Protein AF-A0A529HEY3-F1 (afdb_monomer)

Secondary structure (DSSP, 8-state):
--HHHHHHHHHHHHHHHHHHHHHHS---TT----S---PPP-

Radius of gyration: 13.51 Å; Cα contacts (8 Å, |Δi|>4): 2; chains: 1; bounding box: 28×19×35 Å

Sequence (42 aa):
AGDDRLADGFIKAVESVGAVLAEHFPVTAGDANELDDHLVEI

Mean predicted aligned error: 4.88 Å

Foldseek 3Di:
DCVVVVVVVVVVVCVVVVVVCCVVPPDDPPDDDPDDPDDDDD

Structure (mmCIF, N/CA/C/O backbone):
data_AF-A0A529HEY3-F1
#
_entry.id   AF-A0A529HEY3-F1
#
loop_
_atom_site.group_PDB
_atom_site.id
_atom_site.type_symbol
_atom_site.label_atom_id
_atom_site.label_alt_id
_atom_site.label_comp_id
_atom_site.label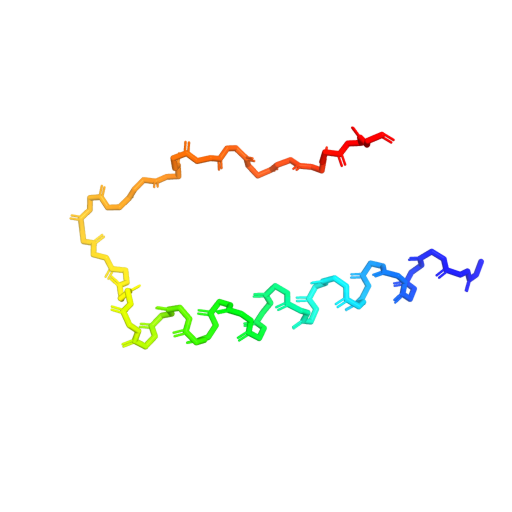_asym_id
_atom_site.label_entity_id
_atom_site.label_seq_id
_atom_site.pdbx_PDB_ins_code
_atom_site.Cartn_x
_atom_site.Cartn_y
_atom_site.Cartn_z
_atom_site.occupancy
_atom_site.B_iso_or_equiv
_atom_site.auth_seq_id
_atom_site.auth_comp_id
_atom_site.auth_asym_id
_atom_site.auth_atom_id
_atom_site.pdbx_PDB_model_num
ATOM 1 N N . ALA A 1 1 ? 15.554 -3.593 -21.361 1.00 56.16 1 ALA A N 1
ATOM 2 C CA . ALA A 1 1 ? 15.221 -4.903 -20.752 1.00 56.16 1 ALA A CA 1
ATOM 3 C C . ALA A 1 1 ? 15.710 -5.048 -19.295 1.00 56.16 1 ALA A C 1
ATOM 5 O O . ALA A 1 1 ? 15.627 -6.142 -18.749 1.00 56.16 1 ALA A O 1
ATOM 6 N N . GLY A 1 2 ? 16.238 -3.992 -18.652 1.00 60.91 2 GLY A N 1
ATOM 7 C CA . GLY A 1 2 ? 16.655 -4.018 -17.239 1.00 60.91 2 GLY A CA 1
ATOM 8 C C . GLY A 1 2 ? 15.651 -3.365 -16.285 1.00 60.91 2 GLY A C 1
ATOM 9 O O . GLY A 1 2 ? 15.518 -3.833 -15.159 1.00 60.91 2 GLY A O 1
ATOM 10 N N . ASP A 1 3 ? 14.932 -2.352 -16.765 1.00 62.06 3 ASP A N 1
ATOM 11 C CA . ASP A 1 3 ? 14.138 -1.432 -15.938 1.00 62.06 3 ASP A CA 1
ATOM 12 C C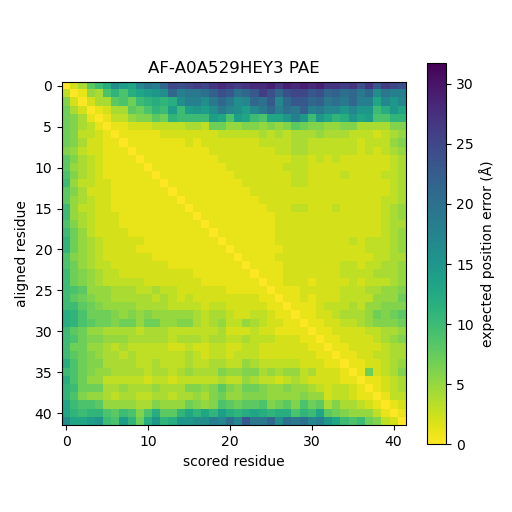 . ASP A 1 3 ? 12.935 -2.102 -15.266 1.00 62.06 3 ASP A C 1
ATOM 14 O O . ASP A 1 3 ? 12.717 -1.898 -14.074 1.00 62.06 3 ASP A O 1
ATOM 18 N N . ASP A 1 4 ? 12.242 -3.002 -15.972 1.00 69.25 4 ASP A N 1
ATOM 19 C CA . ASP A 1 4 ? 11.101 -3.746 -15.415 1.00 69.25 4 ASP A CA 1
ATOM 20 C C . ASP A 1 4 ? 11.499 -4.556 -14.167 1.00 69.25 4 ASP A C 1
ATOM 22 O O . ASP A 1 4 ? 10.774 -4.598 -13.178 1.00 69.25 4 ASP A O 1
ATOM 26 N N . ARG A 1 5 ? 12.718 -5.120 -14.148 1.00 79.56 5 ARG A N 1
ATOM 27 C CA . ARG A 1 5 ? 13.207 -5.917 -13.008 1.00 79.56 5 ARG A CA 1
ATOM 28 C C . ARG A 1 5 ? 13.571 -5.070 -11.790 1.00 79.56 5 ARG A C 1
ATOM 30 O O . ARG A 1 5 ? 13.551 -5.587 -10.675 1.00 79.56 5 ARG A O 1
ATOM 37 N N . LEU A 1 6 ? 13.960 -3.810 -11.994 1.00 86.00 6 LEU A N 1
ATOM 38 C CA . LEU A 1 6 ? 14.258 -2.894 -10.892 1.00 86.00 6 LEU A CA 1
ATOM 39 C C . LEU A 1 6 ? 12.964 -2.453 -10.211 1.00 86.00 6 LEU A C 1
ATOM 41 O O . LEU A 1 6 ? 12.871 -2.540 -8.987 1.00 86.00 6 LEU A O 1
ATOM 45 N N . ALA A 1 7 ? 11.957 -2.065 -11.000 1.00 90.56 7 ALA A N 1
ATOM 46 C CA . ALA A 1 7 ? 10.634 -1.727 -10.487 1.00 90.56 7 ALA A CA 1
ATOM 47 C C . ALA A 1 7 ? 10.022 -2.900 -9.700 1.00 90.56 7 ALA A C 1
ATOM 49 O O . ALA A 1 7 ? 9.594 -2.716 -8.562 1.00 90.56 7 AL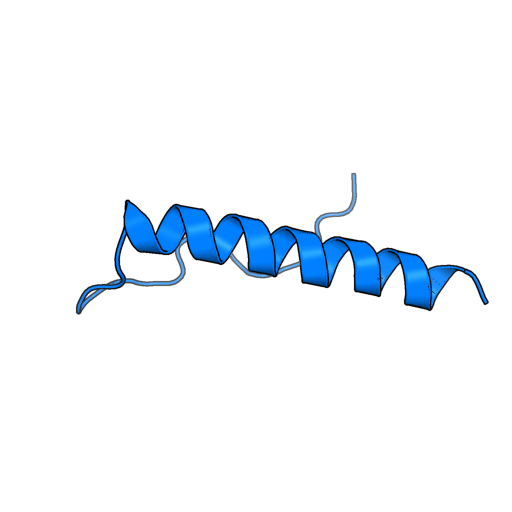A A O 1
ATOM 50 N N . ASP A 1 8 ? 10.093 -4.121 -10.241 1.00 92.81 8 ASP A N 1
ATOM 51 C CA . ASP A 1 8 ? 9.630 -5.336 -9.556 1.00 92.81 8 ASP A CA 1
ATOM 52 C C . ASP A 1 8 ? 10.310 -5.553 -8.195 1.00 92.81 8 ASP A C 1
ATOM 54 O O . ASP A 1 8 ? 9.683 -6.019 -7.241 1.00 92.81 8 ASP A O 1
ATOM 58 N N . GLY A 1 9 ? 11.606 -5.242 -8.098 1.00 93.44 9 GLY A N 1
ATOM 59 C CA . GLY A 1 9 ? 12.363 -5.347 -6.853 1.00 93.44 9 GLY A CA 1
ATOM 60 C C . GLY A 1 9 ? 11.850 -4.382 -5.785 1.00 93.44 9 GLY A C 1
ATOM 61 O O . GLY A 1 9 ? 11.627 -4.793 -4.645 1.00 93.44 9 GLY A O 1
ATOM 62 N N . PHE A 1 10 ? 11.609 -3.124 -6.162 1.00 94.06 10 PHE A N 1
ATOM 63 C CA . PHE A 1 10 ? 11.057 -2.117 -5.255 1.00 94.06 10 PHE A CA 1
ATOM 64 C C . PHE A 1 10 ? 9.632 -2.448 -4.819 1.00 94.06 10 PHE A C 1
ATOM 66 O O . PHE A 1 10 ? 9.342 -2.367 -3.629 1.00 94.06 10 PHE A O 1
ATOM 73 N N . ILE A 1 11 ? 8.774 -2.897 -5.740 1.00 95.19 11 ILE A N 1
ATOM 74 C CA . ILE A 1 11 ? 7.399 -3.304 -5.420 1.00 95.19 11 ILE A CA 1
ATOM 75 C C . ILE A 1 11 ? 7.401 -4.390 -4.335 1.00 95.19 11 ILE A C 1
ATOM 77 O O . ILE A 1 11 ? 6.740 -4.241 -3.309 1.00 95.19 11 ILE A O 1
ATOM 81 N N . LYS A 1 12 ? 8.214 -5.442 -4.507 1.00 96.81 12 LYS A N 1
ATOM 82 C CA . LYS A 1 12 ? 8.327 -6.533 -3.521 1.00 96.81 12 LYS A CA 1
ATOM 83 C C . LYS A 1 12 ? 8.879 -6.068 -2.177 1.00 96.81 12 LYS A C 1
ATOM 85 O O . LYS A 1 12 ? 8.474 -6.579 -1.132 1.00 96.81 12 LYS A O 1
ATOM 90 N N . ALA A 1 13 ? 9.825 -5.132 -2.193 1.00 96.50 13 ALA A N 1
ATOM 91 C CA . ALA A 1 13 ? 10.395 -4.579 -0.972 1.00 96.50 13 ALA A CA 1
ATOM 92 C C . ALA A 1 13 ? 9.351 -3.765 -0.192 1.00 96.50 13 ALA A C 1
ATOM 94 O O . ALA A 1 13 ? 9.181 -3.998 1.004 1.00 96.50 13 ALA A O 1
ATOM 95 N N . VAL A 1 14 ? 8.620 -2.872 -0.869 1.00 96.75 14 VAL A N 1
ATOM 96 C CA . VAL A 1 14 ? 7.538 -2.074 -0.269 1.00 96.75 14 VAL A CA 1
ATOM 97 C C . VAL A 1 14 ? 6.451 -2.981 0.308 1.00 96.75 14 VAL A C 1
ATOM 99 O O . VAL A 1 14 ? 6.048 -2.782 1.450 1.00 96.75 14 VAL A O 1
ATOM 102 N N . GLU A 1 15 ? 6.042 -4.023 -0.422 1.00 98.06 15 GLU A N 1
ATOM 103 C CA . GLU A 1 15 ? 5.073 -5.018 0.059 1.00 98.06 15 GLU A CA 1
ATOM 104 C C . GLU A 1 15 ? 5.556 -5.719 1.340 1.00 98.06 15 GLU A C 1
ATOM 106 O O . GLU A 1 15 ? 4.832 -5.787 2.335 1.00 98.06 15 GLU A O 1
ATOM 111 N N . SER A 1 16 ? 6.807 -6.190 1.345 1.00 98.31 16 SER A N 1
ATOM 112 C CA . SER A 1 16 ? 7.385 -6.904 2.491 1.00 98.31 16 SER A CA 1
ATOM 113 C C . SER A 1 16 ? 7.495 -6.013 3.731 1.00 98.31 16 SER A C 1
ATOM 115 O O . SER A 1 16 ? 7.185 -6.445 4.840 1.00 98.31 16 SER A O 1
ATOM 117 N N . VAL A 1 17 ? 7.923 -4.760 3.554 1.00 98.19 17 VAL A N 1
ATOM 118 C CA . VAL A 1 17 ? 8.021 -3.785 4.649 1.00 98.19 17 VAL A CA 1
ATOM 119 C C . VAL A 1 17 ? 6.633 -3.408 5.159 1.00 98.19 17 VAL A C 1
ATOM 121 O O . VAL A 1 17 ? 6.426 -3.369 6.370 1.00 98.19 17 VAL A O 1
ATOM 124 N N . GLY A 1 18 ? 5.672 -3.192 4.259 1.00 97.44 18 GLY A N 1
ATOM 125 C CA . GLY A 1 18 ? 4.289 -2.879 4.611 1.00 97.44 18 GLY A CA 1
ATOM 126 C C . GLY A 1 18 ? 3.644 -3.956 5.484 1.00 97.44 18 GLY A C 1
ATOM 127 O O . GLY A 1 18 ? 2.976 -3.621 6.459 1.00 97.44 18 GLY A O 1
ATOM 128 N N . ALA A 1 19 ? 3.903 -5.238 5.203 1.00 98.06 19 ALA A N 1
ATOM 129 C CA . ALA A 1 19 ? 3.409 -6.342 6.027 1.00 98.06 19 ALA A CA 1
ATOM 130 C C . ALA A 1 19 ? 3.930 -6.271 7.474 1.00 98.06 19 ALA A C 1
ATOM 132 O O . ALA A 1 19 ? 3.142 -6.356 8.413 1.00 98.06 19 ALA A O 1
ATOM 133 N N . VAL A 1 20 ? 5.236 -6.041 7.659 1.00 98.31 20 VAL A N 1
ATOM 134 C CA . VAL A 1 20 ? 5.842 -5.891 8.995 1.00 98.31 20 VAL A CA 1
ATOM 135 C C . VAL A 1 20 ? 5.306 -4.649 9.707 1.00 98.31 20 VAL A C 1
ATOM 137 O O . VAL A 1 20 ? 5.008 -4.691 10.899 1.00 98.31 20 VAL A O 1
ATOM 140 N N . LEU A 1 21 ? 5.161 -3.533 8.987 1.00 97.81 21 LEU A N 1
ATOM 141 C CA . LEU A 1 21 ? 4.609 -2.309 9.558 1.00 97.81 21 LEU A CA 1
ATOM 142 C C . LEU A 1 21 ? 3.168 -2.512 10.021 1.00 97.81 21 LEU A C 1
ATOM 144 O O . LEU A 1 21 ? 2.851 -2.089 11.122 1.00 97.81 21 LEU A O 1
ATOM 148 N N . ALA A 1 22 ? 2.328 -3.205 9.252 1.00 97.44 22 ALA A N 1
ATOM 149 C CA . ALA A 1 22 ? 0.931 -3.442 9.607 1.00 97.44 22 ALA A CA 1
ATOM 150 C C . ALA A 1 22 ? 0.755 -4.274 10.893 1.00 97.44 22 ALA A C 1
ATOM 152 O O . ALA A 1 22 ? -0.238 -4.100 11.598 1.00 97.44 22 ALA A O 1
ATOM 153 N N . GLU A 1 23 ? 1.710 -5.150 11.228 1.00 97.94 23 GLU A N 1
ATOM 154 C CA . GLU A 1 23 ? 1.695 -5.898 12.494 1.00 97.94 23 GLU A CA 1
ATOM 155 C C . GLU A 1 23 ? 1.900 -4.989 13.717 1.00 97.94 23 GLU A C 1
ATOM 157 O O . GLU A 1 23 ? 1.339 -5.242 14.785 1.00 97.94 23 GLU A O 1
ATOM 162 N N . HIS A 1 24 ? 2.690 -3.923 13.570 1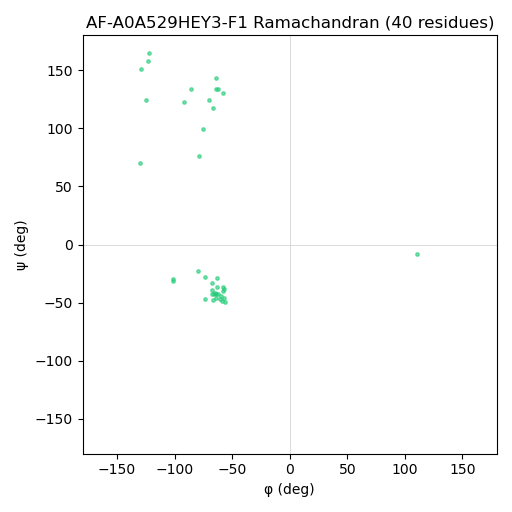.00 97.75 24 HIS A N 1
ATOM 163 C CA . HIS A 1 24 ? 3.051 -3.012 14.661 1.00 97.75 24 HIS A CA 1
ATOM 164 C C . HIS A 1 24 ? 2.247 -1.702 14.663 1.00 97.75 24 HIS A C 1
ATOM 166 O O . HIS A 1 24 ? 2.002 -1.128 15.724 1.00 97.75 24 HIS A O 1
ATOM 172 N N . PHE A 1 25 ? 1.826 -1.255 13.483 1.00 96.38 25 PHE A N 1
ATOM 173 C CA . PHE A 1 25 ? 1.101 -0.024 13.187 1.00 96.38 25 PHE A CA 1
ATOM 174 C C . PHE A 1 25 ? -0.115 -0.367 12.312 1.00 96.38 25 PHE A C 1
ATOM 176 O O . PHE A 1 25 ? -0.123 -0.094 11.110 1.00 96.38 25 PHE A O 1
ATOM 183 N N . PRO A 1 26 ? -1.130 -1.038 12.879 1.00 96.12 26 PRO A N 1
ATOM 184 C CA . PRO A 1 26 ? -2.331 -1.372 12.129 1.00 96.12 26 PRO A CA 1
ATOM 185 C C . PRO A 1 26 ? -3.063 -0.096 11.711 1.00 96.12 26 PRO A C 1
ATOM 187 O O . PRO A 1 26 ? -3.140 0.854 12.488 1.00 96.12 26 PRO A O 1
ATOM 190 N N . VAL A 1 27 ? -3.647 -0.108 10.511 1.00 95.44 27 VAL A N 1
ATOM 191 C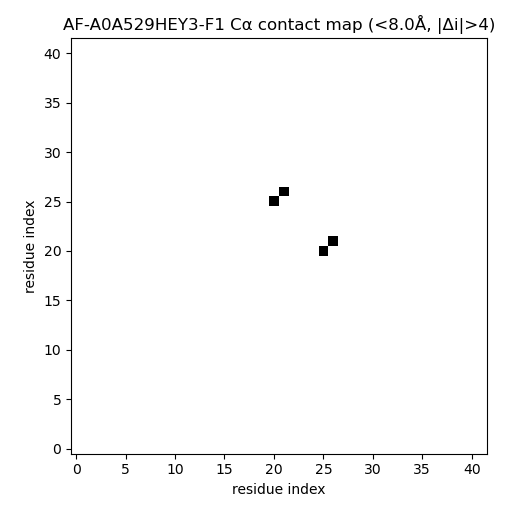 CA . VAL A 1 27 ? -4.425 1.029 10.007 1.00 95.44 27 VAL A CA 1
ATOM 192 C C . VAL A 1 27 ? -5.635 1.291 10.906 1.00 95.44 27 VAL A C 1
ATOM 194 O O . VAL A 1 27 ? -6.386 0.370 11.245 1.00 95.44 27 VAL A O 1
ATOM 197 N N . THR A 1 28 ? -5.857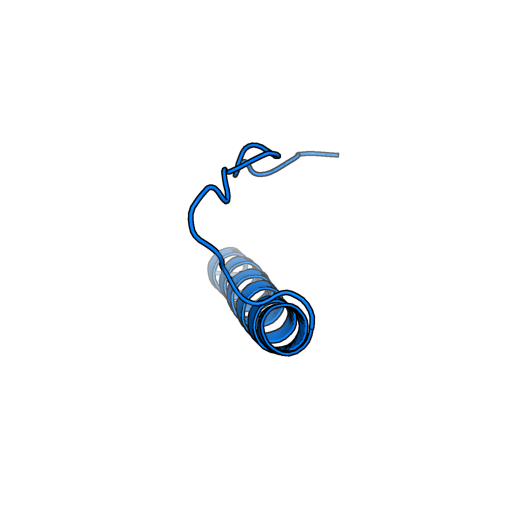 2.553 11.256 1.00 96.44 28 THR A N 1
ATOM 198 C CA . THR A 1 28 ? -6.975 3.013 12.076 1.00 96.44 28 THR A CA 1
ATOM 199 C C . THR A 1 28 ? -7.836 4.055 11.368 1.00 96.44 28 THR A C 1
ATOM 201 O O . THR A 1 28 ? -7.483 4.633 10.338 1.00 96.44 28 THR A O 1
ATOM 204 N N . ALA A 1 29 ? -9.034 4.283 11.909 1.00 96.38 29 ALA A N 1
ATOM 205 C CA . ALA A 1 29 ? -9.908 5.332 11.409 1.00 96.38 29 ALA A CA 1
ATOM 206 C C . ALA A 1 29 ? -9.281 6.708 11.676 1.00 96.38 29 ALA A C 1
ATOM 208 O O . ALA A 1 29 ? -9.136 7.108 12.829 1.00 96.38 29 ALA A O 1
ATOM 209 N N . GLY A 1 30 ? -8.978 7.441 10.606 1.00 94.75 30 GLY A N 1
ATOM 210 C CA . GLY A 1 30 ? -8.348 8.761 10.678 1.00 94.75 30 GLY A CA 1
ATOM 211 C C . GLY A 1 30 ? -6.911 8.788 10.171 1.00 94.75 30 GLY A C 1
ATOM 212 O O . GLY A 1 30 ? -6.380 9.883 9.999 1.00 94.75 30 GLY A O 1
ATOM 213 N N . ASP A 1 31 ? -6.323 7.627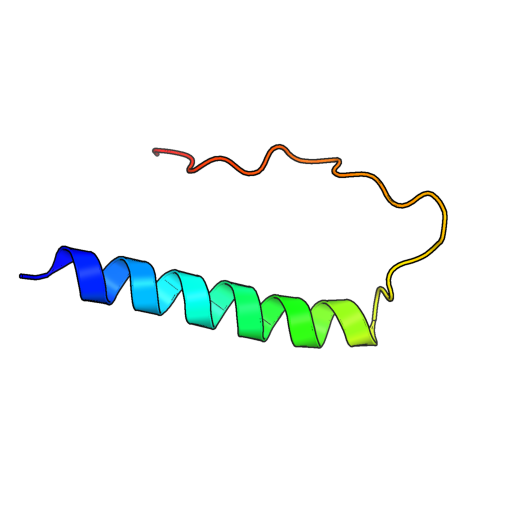 9.873 1.00 95.56 31 ASP A N 1
ATOM 214 C CA . ASP A 1 31 ? -5.037 7.565 9.189 1.00 95.56 31 ASP A CA 1
ATOM 215 C C . ASP A 1 31 ? -5.134 8.292 7.845 1.00 95.56 31 ASP A C 1
ATOM 217 O O . ASP A 1 31 ? -6.063 8.086 7.054 1.00 95.56 31 ASP A O 1
ATOM 221 N N . ALA A 1 32 ? -4.168 9.169 7.605 1.00 95.75 32 ALA A N 1
ATOM 222 C CA . ALA A 1 32 ? -4.058 9.959 6.395 1.00 95.75 32 ALA A CA 1
ATOM 223 C C . ALA A 1 32 ? -2.705 9.693 5.744 1.00 95.75 32 ALA A C 1
ATOM 225 O O . ALA A 1 32 ? -1.753 9.285 6.409 1.00 95.75 32 ALA A O 1
ATOM 226 N N . ASN A 1 33 ? -2.610 9.952 4.442 1.00 95.25 33 ASN A N 1
ATOM 227 C CA . ASN A 1 33 ? -1.314 9.910 3.791 1.00 95.25 33 ASN A CA 1
ATOM 228 C C . ASN A 1 33 ? -0.505 11.163 4.161 1.00 95.25 33 ASN A C 1
ATOM 230 O O . ASN A 1 33 ? -0.755 12.245 3.631 1.00 95.25 33 ASN A O 1
ATOM 234 N N . GLU A 1 34 ? 0.414 11.029 5.118 1.00 94.62 34 GLU A N 1
ATOM 235 C CA . GLU A 1 34 ? 1.225 12.141 5.632 1.00 94.62 34 GLU A CA 1
ATOM 236 C C . GLU A 1 34 ? 2.409 12.495 4.720 1.00 94.62 34 GLU A C 1
ATOM 238 O O . GLU A 1 34 ? 2.916 13.617 4.770 1.00 94.62 34 GLU A O 1
ATOM 243 N N . LEU A 1 35 ? 2.847 11.549 3.884 1.00 91.88 35 LEU A N 1
ATOM 244 C CA . LEU A 1 35 ? 3.977 11.688 2.971 1.00 91.88 35 LEU A CA 1
ATOM 245 C C . LEU A 1 35 ? 3.506 11.363 1.557 1.00 91.88 35 LEU A C 1
ATOM 247 O O . LEU A 1 35 ? 2.961 10.297 1.317 1.00 91.88 35 LEU A O 1
ATOM 251 N N . ASP A 1 36 ? 3.708 12.280 0.617 1.00 92.94 36 ASP A N 1
ATOM 252 C CA . ASP A 1 36 ? 3.221 12.091 -0.749 1.00 92.94 36 ASP A CA 1
ATOM 253 C C . ASP A 1 36 ? 3.888 10.892 -1.444 1.00 92.94 36 ASP A 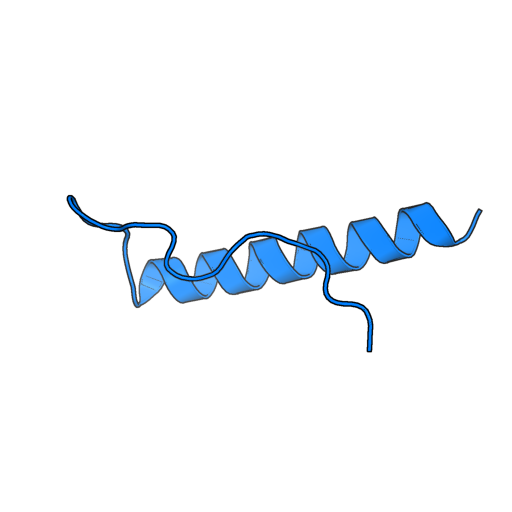C 1
ATOM 255 O O . ASP A 1 36 ? 5.115 10.765 -1.435 1.00 92.94 36 ASP A O 1
ATOM 259 N N . ASP A 1 37 ? 3.079 10.053 -2.094 1.00 92.44 37 ASP A N 1
ATOM 260 C CA . ASP A 1 37 ? 3.533 8.851 -2.797 1.00 92.44 37 ASP A CA 1
ATOM 261 C C . ASP A 1 37 ? 4.121 9.220 -4.166 1.00 92.44 37 ASP A C 1
ATOM 263 O O . ASP A 1 37 ? 3.500 9.032 -5.216 1.00 92.44 37 ASP A O 1
ATOM 267 N N . HIS A 1 38 ? 5.344 9.747 -4.168 1.00 90.94 38 HIS A N 1
ATOM 268 C CA . HIS A 1 38 ? 6.088 10.044 -5.389 1.00 90.94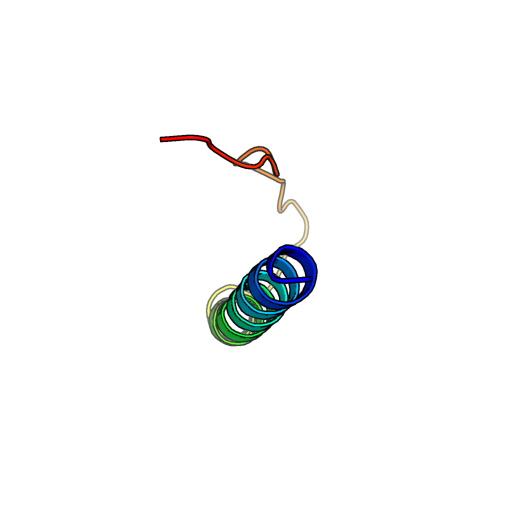 38 HIS A CA 1
ATOM 269 C C . HIS A 1 38 ? 7.494 9.450 -5.356 1.00 90.94 38 HIS A C 1
ATOM 271 O O . HIS A 1 38 ? 8.122 9.284 -4.310 1.00 90.94 38 HIS A O 1
ATOM 277 N N . LEU A 1 39 ? 8.008 9.130 -6.543 1.00 88.94 39 LEU A N 1
ATOM 278 C CA . LEU A 1 39 ? 9.401 8.737 -6.693 1.00 88.94 39 LEU A CA 1
ATOM 279 C C . LEU A 1 39 ? 10.288 9.961 -6.467 1.00 88.94 39 LEU A C 1
ATOM 281 O O . LEU A 1 39 ? 10.142 10.975 -7.148 1.00 88.94 39 LEU A O 1
ATOM 285 N N . VAL A 1 40 ? 11.216 9.844 -5.523 1.00 85.94 40 VAL A N 1
ATOM 286 C CA . VAL A 1 40 ? 12.233 10.865 -5.270 1.00 85.94 40 VAL A CA 1
ATOM 287 C C . VAL A 1 40 ? 13.477 10.529 -6.091 1.00 85.94 40 VAL A C 1
ATOM 289 O O . VAL A 1 40 ? 14.047 9.448 -5.938 1.00 85.94 40 VAL A O 1
ATOM 292 N N . GLU A 1 41 ? 13.905 11.453 -6.950 1.00 81.31 41 GLU A N 1
ATOM 293 C CA . GLU A 1 41 ? 15.220 11.403 -7.600 1.00 81.31 41 GLU A CA 1
ATOM 294 C C . GLU A 1 41 ? 16.268 12.058 -6.683 1.00 81.31 41 GLU A C 1
ATOM 296 O O . GLU A 1 41 ? 16.022 13.130 -6.126 1.00 81.31 41 GLU A O 1
ATOM 301 N N . ILE A 1 42 ? 17.420 11.400 -6.506 1.00 68.88 42 ILE A N 1
ATOM 302 C CA . ILE A 1 42 ? 18.563 11.874 -5.700 1.00 68.88 42 ILE A CA 1
ATOM 303 C C . ILE A 1 42 ? 19.703 12.302 -6.620 1.00 68.88 42 ILE A C 1
ATOM 305 O O . ILE A 1 42 ? 19.997 11.536 -7.567 1.00 68.88 42 ILE A O 1
#

Solvent-accessible surface area (backbone atoms only — not comparable to full-atom values): 2898 Å² total; per-residue (Å²): 140,61,65,71,62,54,55,52,52,50,53,54,49,53,51,57,50,49,55,59,44,42,76,80,57,61,91,58,96,83,75,70,86,88,66,83,95,66,90,80,88,132

pLDDT: mean 90.46, std 10.94, range [56.16, 98.31]